Protein AF-A0A969RJR8-F1 (afdb_monomer_lite)

Radius of gyration: 22.44 Å; chains: 1; bounding box: 50×47×55 Å

Secondary structure (DSSP, 8-state):
---SSSTT--TTTT-------------TTHHHHHHHHHHHHHTT--GGGS-EEEEEE-SS-EEEEEEETTEE-GGG-EEEEPPHHHHHHHHHHHTT--GGGHHHHHHHHHH---EEEETTTTEEEE-HHHHHHHHHHHHHHHHHHHHHHH--

Structure (mmCIF, N/CA/C/O backbone):
data_AF-A0A969RJR8-F1
#
_entry.id   AF-A0A969RJR8-F1
#
loop_
_atom_site.group_PDB
_atom_site.id
_atom_site.type_symbol
_atom_site.label_atom_id
_atom_site.label_alt_id
_atom_site.label_comp_id
_atom_site.label_asym_id
_atom_site.label_entity_id
_atom_site.label_seq_id
_atom_site.pdbx_PDB_ins_code
_atom_site.Cartn_x
_atom_site.Cartn_y
_atom_site.Cartn_z
_atom_site.occupancy
_atom_site.B_iso_or_equiv
_atom_site.auth_seq_id
_atom_site.auth_comp_id
_atom_site.auth_asym_id
_atom_site.auth_atom_id
_atom_site.pdbx_PDB_model_num
ATOM 1 N N . MET A 1 1 ? 21.958 35.135 9.371 1.00 40.44 1 MET A N 1
ATOM 2 C CA . MET A 1 1 ? 21.054 34.752 10.476 1.00 40.44 1 MET A CA 1
ATOM 3 C C . MET A 1 1 ? 20.755 33.253 10.335 1.00 40.44 1 MET A C 1
ATOM 5 O O . MET A 1 1 ? 19.755 32.876 9.750 1.00 40.44 1 MET A O 1
ATOM 9 N N . LEU A 1 2 ? 21.711 32.410 10.744 1.00 39.41 2 LEU A N 1
ATOM 10 C CA . LEU A 1 2 ? 21.740 30.935 10.595 1.00 39.41 2 LEU A CA 1
ATOM 11 C C . LEU A 1 2 ? 22.259 30.283 11.902 1.00 39.41 2 LEU A C 1
ATOM 13 O O . LEU A 1 2 ? 22.892 29.237 11.885 1.00 39.41 2 LEU A O 1
ATOM 17 N N . GLY A 1 3 ? 22.069 30.962 13.038 1.00 43.59 3 GLY A N 1
ATOM 18 C CA . GLY A 1 3 ? 22.862 30.756 14.256 1.00 43.59 3 GLY A CA 1
ATOM 19 C C . GLY A 1 3 ? 22.128 30.160 15.454 1.00 43.59 3 GLY A C 1
ATOM 20 O O . GLY A 1 3 ? 22.623 30.315 16.554 1.00 43.59 3 GLY A O 1
ATOM 21 N N . THR A 1 4 ? 20.968 29.519 15.290 1.00 46.69 4 THR A N 1
ATOM 22 C CA . THR A 1 4 ? 20.162 29.050 16.442 1.00 46.69 4 THR A CA 1
ATOM 23 C C . THR A 1 4 ? 19.957 27.538 16.529 1.00 46.69 4 THR A C 1
ATOM 25 O O . THR A 1 4 ? 19.493 27.058 17.557 1.00 46.69 4 THR A O 1
ATOM 28 N N . ILE A 1 5 ? 20.337 26.752 15.513 1.00 47.59 5 ILE A N 1
ATOM 29 C CA . ILE A 1 5 ? 20.227 25.276 15.575 1.00 47.59 5 ILE A CA 1
ATOM 30 C C . ILE A 1 5 ? 21.498 24.639 16.173 1.00 47.59 5 ILE A C 1
ATOM 32 O O . ILE A 1 5 ? 21.437 23.564 16.763 1.00 47.59 5 ILE A O 1
ATOM 36 N N . THR A 1 6 ? 22.650 25.309 16.091 1.00 47.38 6 THR A N 1
ATOM 37 C CA . THR A 1 6 ? 23.939 24.786 16.581 1.00 47.38 6 THR A CA 1
ATOM 38 C C . THR A 1 6 ? 24.271 25.154 18.031 1.00 47.38 6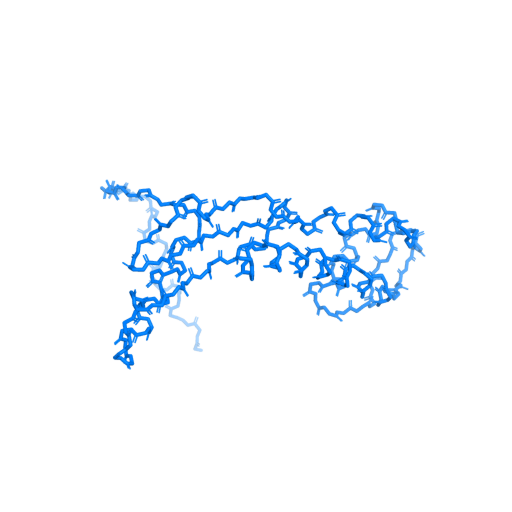 THR A C 1
ATOM 40 O O . THR A 1 6 ? 25.217 24.596 18.577 1.00 47.38 6 THR A O 1
ATOM 43 N N . GLU A 1 7 ? 23.513 26.045 18.679 1.00 48.34 7 GLU A N 1
ATOM 44 C CA . GLU A 1 7 ? 23.818 26.520 20.044 1.00 48.34 7 GLU A CA 1
ATOM 45 C C . GLU A 1 7 ? 23.399 25.555 21.164 1.00 48.34 7 GLU A C 1
ATOM 47 O O . GLU A 1 7 ? 23.904 25.668 22.276 1.00 48.34 7 GLU A O 1
ATOM 52 N N . GLN A 1 8 ? 22.535 24.567 20.899 1.00 49.44 8 GLN A N 1
ATOM 53 C CA . GLN A 1 8 ? 22.110 23.616 21.940 1.00 49.44 8 GLN A CA 1
ATOM 54 C C . GLN A 1 8 ? 22.917 22.312 21.987 1.00 49.44 8 GLN A C 1
ATOM 56 O O . GLN A 1 8 ? 22.721 21.522 22.907 1.00 49.44 8 GLN A O 1
ATOM 61 N N . GLY A 1 9 ? 23.850 22.092 21.051 1.00 54.22 9 GLY A N 1
ATOM 62 C CA . GLY A 1 9 ? 24.669 20.878 21.003 1.00 54.22 9 GLY A CA 1
ATOM 63 C C . GLY A 1 9 ? 23.855 19.571 20.942 1.00 54.22 9 GLY A C 1
ATOM 64 O O . GLY A 1 9 ? 22.630 19.535 21.030 1.00 54.22 9 GLY A O 1
ATOM 65 N N . PHE A 1 10 ? 24.536 18.437 20.788 1.00 56.78 10 PHE A N 1
ATOM 66 C CA . PHE A 1 10 ? 23.904 17.139 21.029 1.00 56.78 10 PHE A CA 1
ATOM 67 C C . PHE A 1 10 ? 23.870 16.900 22.547 1.00 56.78 10 PHE A C 1
ATOM 69 O O . PHE A 1 10 ? 24.834 16.384 23.112 1.00 56.78 10 PHE A O 1
ATOM 76 N N . VAL A 1 11 ? 22.762 17.263 23.203 1.00 62.81 11 VAL A N 1
ATOM 77 C CA . VAL A 1 11 ? 22.535 17.207 24.673 1.00 62.81 11 VAL A CA 1
ATOM 78 C C . VAL A 1 11 ? 22.707 15.795 25.279 1.00 62.81 11 VAL A C 1
ATOM 80 O O . VAL A 1 11 ? 22.745 15.606 26.494 1.00 62.81 11 VAL A O 1
ATOM 83 N N . PHE A 1 12 ? 22.852 14.771 24.440 1.00 68.44 12 PHE A N 1
ATOM 84 C CA . PHE A 1 12 ? 22.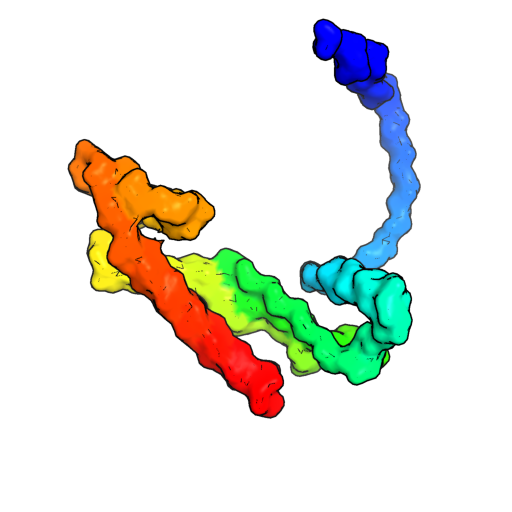889 13.366 24.842 1.00 68.44 12 PHE A CA 1
ATOM 85 C C . PHE A 1 12 ? 24.300 12.754 24.885 1.00 68.44 12 PHE A C 1
ATOM 87 O O . PHE A 1 12 ? 24.455 11.620 25.337 1.00 68.44 12 PHE A O 1
ATOM 94 N N . ARG A 1 13 ? 25.349 13.466 24.441 1.00 74.00 13 ARG A N 1
ATOM 95 C CA . ARG A 1 13 ? 26.722 12.929 24.460 1.00 74.00 13 ARG A CA 1
ATOM 96 C C . ARG A 1 13 ? 27.250 12.854 25.898 1.00 74.00 13 ARG A C 1
ATOM 98 O O . ARG A 1 13 ? 27.424 13.880 26.540 1.00 74.00 13 ARG A O 1
ATOM 105 N N . GLY A 1 14 ? 27.546 11.644 26.377 1.00 76.81 14 GLY A N 1
ATOM 106 C CA . GLY A 1 14 ? 28.114 11.413 27.715 1.00 76.81 14 GLY A CA 1
ATOM 107 C C . GLY A 1 14 ? 27.090 11.340 28.853 1.00 76.81 14 GLY A C 1
ATOM 108 O O . GLY A 1 14 ? 27.480 11.111 29.993 1.00 76.81 14 GLY A O 1
ATOM 109 N N . ASN A 1 15 ? 25.794 11.474 28.552 1.00 78.62 15 ASN A N 1
ATOM 110 C CA . ASN A 1 15 ? 24.722 11.378 29.538 1.00 78.62 15 ASN A CA 1
ATOM 111 C C . ASN A 1 15 ? 24.046 10.006 29.465 1.00 78.62 15 ASN A C 1
ATOM 113 O O . ASN A 1 15 ? 23.558 9.607 28.405 1.00 78.62 15 ASN A O 1
ATOM 117 N N . ALA A 1 16 ? 23.968 9.303 30.596 1.00 78.69 16 ALA A N 1
ATOM 118 C CA . ALA A 1 16 ? 23.185 8.079 30.695 1.00 78.69 16 ALA A CA 1
ATOM 119 C C . ALA A 1 16 ? 21.698 8.402 30.474 1.00 78.69 16 ALA A C 1
ATOM 121 O O . ALA A 1 16 ? 21.103 9.180 31.218 1.00 78.69 16 ALA A O 1
ATOM 122 N N . GLN A 1 17 ? 21.099 7.814 29.440 1.00 82.19 17 GLN A N 1
ATOM 123 C CA . GLN A 1 17 ? 19.660 7.900 29.210 1.00 82.19 17 GLN A CA 1
ATOM 124 C C . GLN A 1 17 ? 18.977 6.789 29.999 1.00 82.19 17 GLN A C 1
ATOM 126 O O . GLN A 1 17 ? 19.165 5.609 29.704 1.00 82.19 17 GLN A O 1
ATOM 131 N N . GLN A 1 18 ? 18.178 7.157 30.997 1.00 84.69 18 GLN A N 1
ATOM 132 C CA . GLN A 1 18 ? 17.310 6.216 31.690 1.00 84.69 18 GLN A CA 1
ATOM 133 C C . GLN A 1 18 ? 15.875 6.451 31.233 1.00 84.69 18 GLN A C 1
ATOM 135 O O . GLN A 1 18 ? 15.312 7.522 31.439 1.00 84.69 18 GLN A O 1
ATOM 140 N N . VAL A 1 19 ? 15.275 5.436 30.615 1.00 84.38 19 VAL A N 1
ATOM 141 C CA . VAL A 1 19 ? 13.884 5.491 30.166 1.00 84.38 19 VAL A CA 1
ATOM 142 C C . VAL A 1 19 ? 13.091 4.437 30.921 1.00 84.38 19 VAL A C 1
ATOM 144 O O . VAL A 1 19 ? 13.432 3.256 30.907 1.00 84.38 19 VAL A O 1
ATOM 147 N N . LYS A 1 20 ? 12.007 4.861 31.574 1.00 88.56 20 LYS A N 1
ATOM 148 C CA . LYS A 1 20 ? 11.008 3.954 32.137 1.00 88.56 20 LYS A CA 1
ATOM 149 C C . LYS A 1 20 ? 9.888 3.786 31.117 1.00 88.56 20 LYS A C 1
ATOM 151 O O . LYS A 1 20 ? 9.093 4.699 30.916 1.00 88.56 20 LYS A O 1
ATOM 156 N N . LEU A 1 21 ? 9.843 2.629 30.464 1.00 89.69 21 LEU A N 1
ATOM 157 C CA . LEU A 1 21 ? 8.822 2.320 29.465 1.00 89.69 21 LEU A CA 1
ATOM 158 C C . LEU A 1 21 ? 7.617 1.636 30.117 1.00 89.69 21 LEU A C 1
ATOM 160 O O . LEU A 1 21 ? 7.768 0.723 30.925 1.00 89.69 21 LEU A O 1
ATOM 164 N N . SER A 1 22 ? 6.421 2.063 29.721 1.00 91.69 22 SER A N 1
ATOM 165 C CA . SER A 1 22 ? 5.181 1.309 29.906 1.00 91.69 22 SER A CA 1
ATOM 166 C C . SER A 1 22 ? 4.666 0.939 28.521 1.00 91.69 22 SER A C 1
ATOM 168 O O . SER A 1 22 ? 4.576 1.805 27.650 1.00 91.69 22 SER A O 1
ATOM 170 N N . LEU A 1 23 ? 4.394 -0.346 28.296 1.00 90.31 23 LEU A N 1
ATOM 171 C CA . LEU A 1 23 ? 4.087 -0.876 26.970 1.00 90.31 23 LEU A CA 1
ATOM 172 C C . LEU A 1 23 ? 2.617 -1.270 26.865 1.00 90.31 23 LEU A C 1
ATOM 174 O O . LEU A 1 23 ? 2.053 -1.895 27.762 1.00 90.31 23 LEU A O 1
ATOM 178 N N . LYS A 1 24 ? 2.020 -0.946 25.720 1.00 89.56 24 LYS A N 1
ATOM 179 C CA . LYS A 1 24 ? 0.725 -1.468 25.294 1.00 89.56 24 LYS A CA 1
ATOM 180 C C . LYS A 1 24 ? 0.831 -1.889 23.836 1.00 89.56 24 LYS A C 1
ATOM 182 O O . LYS A 1 24 ? 1.360 -1.142 23.017 1.00 89.56 24 LYS A O 1
ATOM 187 N N . PHE A 1 25 ? 0.330 -3.079 23.533 1.00 89.69 25 PHE A N 1
ATOM 188 C CA . PHE A 1 25 ? 0.413 -3.668 22.204 1.00 89.69 25 PHE A CA 1
ATOM 189 C C . PHE A 1 25 ? -0.912 -3.512 21.471 1.00 89.69 25 PHE A C 1
ATOM 191 O O . PHE A 1 25 ? -1.984 -3.706 22.044 1.00 89.69 25 PHE A O 1
ATOM 198 N N . PHE A 1 26 ? -0.817 -3.163 20.196 1.00 91.25 26 PHE A N 1
ATOM 199 C CA . PHE A 1 26 ? -1.941 -3.027 19.285 1.00 91.25 26 PHE A CA 1
ATOM 200 C C . PHE A 1 26 ? -1.529 -3.575 17.919 1.00 91.25 26 PHE A C 1
ATOM 202 O O . PHE A 1 26 ? -0.335 -3.553 17.608 1.00 91.25 26 PHE A O 1
ATOM 209 N N . PRO A 1 27 ? -2.481 -4.042 17.095 1.00 91.50 27 PRO A N 1
ATOM 210 C CA . PRO A 1 27 ? -2.170 -4.378 15.715 1.00 91.50 27 PRO A CA 1
ATOM 211 C C . PRO A 1 27 ? -1.676 -3.139 14.957 1.00 91.50 27 PRO A C 1
ATOM 213 O O . PRO A 1 27 ? -2.031 -1.999 15.281 1.00 91.50 27 PRO A O 1
ATOM 216 N N . GLU A 1 28 ? -0.859 -3.373 13.932 1.00 91.06 28 GLU A N 1
ATOM 217 C CA . GLU A 1 28 ? -0.424 -2.330 13.004 1.00 91.06 28 GLU A CA 1
ATOM 218 C C . GLU A 1 28 ? -1.641 -1.574 12.443 1.00 91.06 28 GLU A C 1
ATOM 220 O O . GLU A 1 28 ? -2.703 -2.151 12.238 1.00 91.06 28 GLU A O 1
ATOM 225 N N . GLY A 1 29 ? -1.529 -0.255 12.279 1.00 91.38 29 GLY A N 1
ATOM 226 C CA . GLY A 1 29 ? -2.636 0.585 11.807 1.00 91.38 29 GLY A CA 1
ATOM 227 C C . GLY A 1 29 ? -3.683 0.967 12.857 1.00 91.38 29 GLY A C 1
ATOM 228 O O . GLY A 1 29 ? -4.450 1.897 12.614 1.00 91.38 29 GLY A O 1
ATOM 229 N N . PHE A 1 30 ? -3.693 0.376 14.060 1.00 94.75 30 PHE A N 1
ATOM 230 C CA . PHE A 1 30 ? -4.631 0.774 15.128 1.00 94.75 30 PHE A CA 1
ATOM 231 C C . PHE A 1 30 ? -4.508 2.265 15.496 1.00 94.75 30 PHE A C 1
ATOM 233 O O . PHE A 1 30 ? -5.497 2.938 15.787 1.00 94.75 30 PHE A O 1
ATOM 240 N N . GLY A 1 31 ? -3.292 2.817 15.430 1.00 94.25 31 GLY A N 1
ATOM 241 C CA . GLY A 1 31 ? -3.050 4.247 15.636 1.00 94.25 31 GLY A CA 1
ATOM 242 C C . GLY A 1 31 ? -3.804 5.146 14.646 1.00 94.25 31 GLY A C 1
ATOM 243 O O . GLY A 1 31 ? -4.217 6.241 15.022 1.00 94.25 31 GLY A O 1
ATOM 244 N N . LEU A 1 32 ? -4.060 4.677 13.418 1.00 95.25 32 LEU A N 1
ATOM 245 C CA . LEU A 1 32 ? -4.840 5.415 12.417 1.00 95.25 32 LEU A CA 1
ATOM 246 C C . LEU A 1 32 ? -6.300 5.558 12.855 1.00 95.25 32 LEU A C 1
ATOM 248 O O . LEU A 1 32 ? -6.866 6.646 12.752 1.00 95.25 32 LEU A O 1
ATOM 252 N N . TYR A 1 33 ? -6.879 4.498 13.426 1.00 95.94 33 TYR A N 1
ATOM 253 C CA . TYR A 1 33 ? -8.214 4.550 14.019 1.00 95.94 33 TYR A CA 1
ATOM 254 C C . TYR A 1 33 ? -8.275 5.546 15.186 1.00 95.94 33 TYR A C 1
ATOM 256 O O . TYR A 1 33 ? -9.167 6.391 15.227 1.00 95.94 33 TYR A O 1
ATOM 264 N N . LEU A 1 34 ? -7.295 5.517 16.098 1.00 94.69 34 LEU A N 1
ATOM 265 C CA . LEU A 1 34 ? -7.236 6.462 17.223 1.00 94.69 34 LEU A CA 1
ATOM 266 C C . LEU A 1 34 ? -7.096 7.919 16.763 1.00 94.69 34 LEU A C 1
ATOM 268 O O . LEU A 1 34 ? -7.737 8.808 17.323 1.00 94.69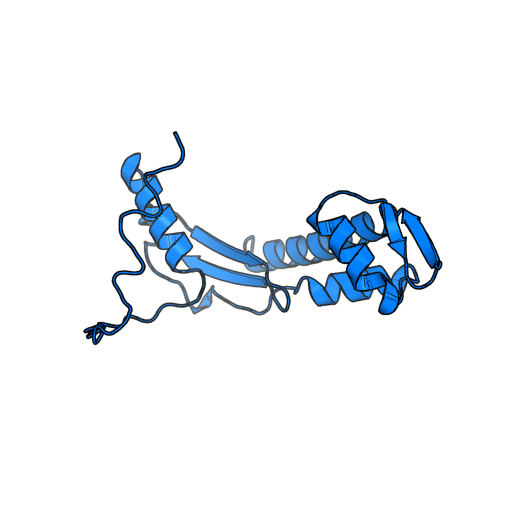 34 LEU A O 1
ATOM 272 N N . ASN A 1 35 ? -6.283 8.169 15.738 1.00 95.12 35 ASN A N 1
ATOM 273 C CA . ASN A 1 35 ? -6.141 9.500 15.154 1.00 95.12 35 ASN A CA 1
ATOM 274 C C . ASN A 1 35 ? -7.448 9.958 14.501 1.00 95.12 35 ASN A C 1
ATOM 276 O O . ASN A 1 35 ? -7.866 11.097 14.711 1.00 95.12 35 ASN A O 1
ATOM 280 N N . ARG A 1 36 ? -8.134 9.069 13.771 1.00 94.94 36 ARG A N 1
ATOM 281 C CA . ARG A 1 36 ? -9.430 9.378 13.161 1.00 94.94 36 ARG A CA 1
ATOM 282 C C . ARG A 1 36 ? -10.506 9.654 14.207 1.00 94.94 36 ARG A C 1
ATOM 284 O O . ARG A 1 36 ? -11.269 10.600 14.035 1.00 94.94 36 ARG A O 1
ATOM 291 N N . LYS A 1 37 ? -10.534 8.881 15.295 1.00 95.31 37 LYS A N 1
ATOM 292 C CA . LYS A 1 37 ? -11.413 9.121 16.443 1.00 95.31 37 LYS A CA 1
ATOM 293 C C . LYS A 1 37 ? -11.223 10.536 16.984 1.00 95.31 37 LYS A C 1
ATOM 295 O O . LYS A 1 37 ? -12.171 11.307 16.981 1.00 95.31 37 LYS A O 1
ATOM 300 N N . LYS A 1 38 ? -9.981 10.911 17.315 1.00 95.62 38 LYS A N 1
ATOM 301 C CA . LYS A 1 38 ? -9.658 12.262 17.804 1.00 95.62 38 LYS A CA 1
ATOM 302 C C . LYS A 1 38 ? -10.127 13.358 16.845 1.00 95.62 38 LYS A C 1
ATOM 304 O O . LYS A 1 38 ? -10.668 14.358 17.292 1.00 95.62 38 LYS A O 1
ATOM 309 N N . GLN A 1 39 ? -9.942 13.179 15.535 1.00 95.25 39 GLN A N 1
ATOM 310 C CA . GLN A 1 39 ? -10.423 14.146 14.541 1.00 95.25 39 GLN A CA 1
ATOM 311 C C . GLN A 1 39 ? -11.951 14.278 14.549 1.00 95.25 39 GLN A C 1
ATOM 313 O O . GLN A 1 39 ? -12.464 15.390 14.490 1.00 95.25 39 GLN A O 1
ATOM 318 N N . LEU A 1 40 ? -12.684 13.167 14.618 1.00 94.56 40 LEU A N 1
ATOM 319 C CA . LEU A 1 40 ? -14.147 13.193 14.663 1.00 94.56 40 LEU A CA 1
ATOM 320 C C . LEU A 1 40 ? -14.668 13.813 15.968 1.00 94.56 40 LEU A C 1
ATOM 322 O O . LEU A 1 40 ? -15.587 14.632 15.919 1.00 94.56 40 LEU A O 1
ATOM 326 N N . ASP A 1 41 ? -14.015 13.524 17.095 1.00 94.69 41 ASP A N 1
ATOM 327 C CA . ASP A 1 41 ? -14.343 14.111 18.396 1.00 94.69 41 ASP A CA 1
ATOM 328 C C . ASP A 1 41 ? -14.243 15.651 18.353 1.00 94.69 41 ASP A C 1
ATOM 330 O O . ASP A 1 41 ? -15.112 16.337 18.889 1.00 94.69 41 ASP A O 1
ATOM 334 N N . THR A 1 42 ? -13.250 16.218 17.644 1.00 96.12 42 THR A N 1
ATOM 335 C CA . THR A 1 42 ? -13.106 17.689 17.507 1.00 96.12 42 THR A CA 1
ATOM 336 C C . THR A 1 42 ? -14.254 18.373 16.765 1.00 96.12 42 THR A C 1
ATOM 338 O O . THR A 1 42 ? -14.441 19.577 16.923 1.00 96.12 42 THR A O 1
ATOM 341 N N . ILE A 1 43 ? -15.036 17.624 15.984 1.00 96.25 43 ILE A N 1
ATOM 342 C CA . ILE A 1 43 ? -16.212 18.125 15.258 1.00 96.25 43 ILE A CA 1
ATOM 343 C C . ILE A 1 43 ? -17.527 17.562 15.818 1.00 96.25 43 ILE A C 1
ATOM 345 O O . ILE A 1 43 ? -18.557 17.622 15.151 1.00 96.25 43 ILE A O 1
ATOM 349 N N . GLY A 1 44 ? -17.501 17.006 17.036 1.00 94.50 44 GLY A N 1
ATOM 350 C CA . GLY A 1 44 ? -18.689 16.506 17.734 1.00 94.50 44 GLY A CA 1
ATOM 351 C C . GLY A 1 44 ? -19.293 15.232 17.137 1.00 94.50 44 GLY A C 1
ATOM 352 O O . GLY A 1 44 ? -20.470 14.955 17.361 1.00 94.50 44 GLY A O 1
ATOM 353 N N . LEU A 1 45 ? -18.524 14.458 16.365 1.00 94.19 45 LEU A N 1
ATOM 354 C CA . LEU A 1 45 ? -18.984 13.206 15.764 1.00 94.19 45 LEU A CA 1
ATOM 355 C C . LEU A 1 45 ? -18.401 11.998 16.502 1.00 94.19 45 LEU A C 1
ATOM 357 O O . LEU A 1 45 ? -17.189 11.844 16.588 1.00 94.19 45 LEU A O 1
ATOM 361 N N . ALA A 1 46 ? -19.265 11.087 16.950 1.00 92.81 46 ALA A N 1
ATOM 362 C CA . ALA A 1 46 ? -18.843 9.833 17.569 1.00 92.81 46 ALA A CA 1
ATOM 363 C C . ALA A 1 46 ? -18.421 8.806 16.503 1.00 92.81 46 ALA A C 1
ATOM 365 O O . ALA A 1 46 ? -19.205 8.452 15.614 1.00 92.81 46 ALA A O 1
ATOM 366 N N . ILE A 1 47 ? -17.189 8.295 16.592 1.00 93.44 47 ILE A N 1
ATOM 367 C CA . ILE A 1 47 ? -16.707 7.227 15.700 1.00 93.44 47 ILE A CA 1
ATOM 368 C C . ILE A 1 47 ? -17.394 5.888 15.999 1.00 93.44 47 ILE A C 1
ATOM 370 O O . ILE A 1 47 ? -17.527 5.049 15.115 1.00 93.44 47 ILE A O 1
ATOM 374 N N . GLU A 1 48 ? -17.871 5.698 17.229 1.00 93.31 48 GLU A N 1
ATOM 375 C CA . GLU A 1 48 ? -18.521 4.481 17.712 1.00 93.31 48 GLU A CA 1
ATOM 376 C C . GLU A 1 48 ? -19.831 4.181 16.977 1.00 93.31 48 GLU A C 1
ATOM 378 O O . GLU A 1 48 ? -20.218 3.022 16.857 1.00 93.31 48 GLU A O 1
ATOM 383 N N . GLN A 1 49 ? -20.487 5.214 16.442 1.00 90.94 49 GLN A N 1
ATOM 384 C CA . GLN A 1 49 ? -21.716 5.102 15.650 1.00 90.94 49 GLN A CA 1
ATOM 385 C C . GLN A 1 49 ? -21.448 4.710 14.188 1.00 90.94 49 GLN A C 1
ATOM 387 O O . GLN A 1 49 ? -22.366 4.688 13.370 1.00 90.94 49 GLN A O 1
ATOM 392 N N . ARG A 1 50 ? -20.187 4.447 13.825 1.00 89.31 50 ARG A N 1
ATOM 393 C CA . ARG A 1 50 ? -19.752 4.185 12.453 1.00 89.31 50 ARG A CA 1
ATOM 394 C C . ARG A 1 50 ? -18.964 2.884 12.391 1.00 89.31 50 ARG A C 1
ATOM 396 O O . ARG A 1 50 ? -18.144 2.595 13.262 1.00 89.31 50 ARG A O 1
ATOM 403 N N . ARG A 1 51 ? -19.141 2.143 11.299 1.00 92.31 51 ARG A N 1
ATOM 404 C CA . ARG A 1 51 ? -18.163 1.137 10.880 1.00 92.31 51 ARG A CA 1
ATOM 405 C C . ARG A 1 51 ? -16.957 1.868 10.293 1.00 92.31 51 ARG A C 1
ATOM 407 O O . ARG A 1 51 ? -17.111 2.674 9.377 1.00 92.31 51 ARG A O 1
ATOM 414 N N . THR A 1 52 ? -15.772 1.623 10.841 1.00 93.75 52 THR A N 1
ATOM 415 C CA . THR A 1 52 ? -14.511 2.196 10.355 1.00 93.75 52 THR A CA 1
ATOM 416 C C . THR A 1 52 ? -13.594 1.079 9.901 1.00 93.75 52 THR A C 1
ATOM 418 O O . THR A 1 52 ? -13.341 0.133 10.641 1.00 93.75 52 THR A O 1
ATOM 421 N N . LEU A 1 53 ? -13.068 1.216 8.691 1.00 93.38 53 LEU A N 1
ATOM 422 C CA . LEU A 1 53 ? -12.145 0.264 8.098 1.00 93.38 53 LEU A CA 1
ATOM 423 C C . LEU A 1 53 ? -10.800 0.950 7.909 1.00 93.38 53 LEU A C 1
ATOM 425 O O . LEU A 1 53 ? -10.729 2.045 7.351 1.00 93.38 53 LEU A O 1
ATOM 429 N N . ILE A 1 54 ? -9.739 0.309 8.380 1.00 94.81 54 ILE A N 1
ATOM 430 C CA . ILE A 1 54 ? -8.367 0.736 8.124 1.00 94.81 54 ILE A CA 1
ATOM 431 C C . ILE A 1 54 ? -7.768 -0.246 7.127 1.00 94.81 54 ILE A C 1
ATOM 433 O O . ILE A 1 54 ? -7.472 -1.380 7.493 1.00 94.81 54 ILE A O 1
ATOM 437 N N . ALA A 1 55 ? -7.615 0.192 5.878 1.00 94.25 55 ALA A N 1
ATOM 438 C CA . ALA A 1 55 ? -6.937 -0.568 4.836 1.00 94.25 55 ALA A CA 1
ATOM 439 C C . ALA A 1 55 ? -5.457 -0.170 4.785 1.00 94.25 55 ALA A C 1
ATOM 441 O O . ALA A 1 55 ? -5.119 0.994 4.567 1.00 94.25 55 ALA A O 1
ATOM 442 N N . MET A 1 56 ? -4.574 -1.140 4.991 1.00 95.00 56 MET A N 1
ATOM 443 C CA . MET A 1 56 ? -3.124 -0.975 4.942 1.00 95.00 56 MET A CA 1
ATOM 444 C C . MET A 1 56 ? -2.609 -1.672 3.694 1.00 95.00 56 MET A C 1
ATOM 446 O O . MET A 1 56 ? -2.565 -2.896 3.627 1.00 95.00 56 MET A O 1
ATOM 450 N N . MET A 1 57 ? -2.267 -0.877 2.686 1.00 94.50 57 MET A N 1
ATOM 451 C CA . MET A 1 57 ? -1.839 -1.353 1.374 1.00 94.50 57 MET A CA 1
ATOM 452 C C . MET A 1 57 ? -0.326 -1.585 1.379 1.00 94.50 57 MET A C 1
ATOM 454 O O . MET A 1 57 ? 0.451 -0.659 1.148 1.00 94.50 57 MET A O 1
ATOM 458 N N . GLY A 1 58 ? 0.092 -2.805 1.703 1.00 93.75 58 GLY A N 1
ATOM 459 C CA . GLY A 1 58 ? 1.495 -3.159 1.880 1.00 93.75 58 GLY A CA 1
ATOM 460 C C . GLY A 1 58 ? 2.171 -3.731 0.633 1.00 93.75 58 GLY A C 1
ATOM 461 O O . GLY A 1 58 ? 1.555 -4.080 -0.374 1.00 93.75 58 GLY A O 1
ATOM 462 N N . HIS A 1 59 ? 3.492 -3.888 0.741 1.00 94.75 59 HIS A N 1
ATOM 463 C CA . HIS A 1 59 ? 4.313 -4.537 -0.282 1.00 94.75 59 HIS A CA 1
ATOM 464 C C . HIS A 1 59 ? 3.901 -6.001 -0.511 1.00 94.75 59 HIS A C 1
ATOM 466 O O . HIS A 1 59 ? 3.734 -6.423 -1.654 1.00 94.75 59 HIS A O 1
ATOM 472 N N . ARG A 1 60 ? 3.719 -6.760 0.580 1.00 94.56 60 ARG A N 1
ATOM 473 C CA . ARG A 1 60 ? 3.403 -8.198 0.538 1.00 94.56 60 ARG A CA 1
ATOM 474 C C . ARG A 1 60 ? 1.911 -8.488 0.483 1.00 94.56 60 ARG A C 1
ATOM 476 O O . ARG A 1 60 ? 1.517 -9.463 -0.143 1.00 94.56 60 ARG A O 1
ATOM 483 N N . ASN A 1 61 ? 1.109 -7.665 1.140 1.00 95.12 61 ASN A N 1
ATOM 484 C CA . ASN A 1 61 ? -0.303 -7.928 1.350 1.00 95.12 61 ASN A CA 1
ATOM 485 C C . ASN A 1 61 ? -1.051 -6.634 1.687 1.00 95.12 61 ASN A C 1
ATOM 487 O O . ASN A 1 61 ? -0.455 -5.668 2.174 1.00 95.12 61 ASN A O 1
ATOM 491 N N . LEU A 1 62 ? -2.359 -6.653 1.459 1.00 95.56 62 LEU A N 1
ATOM 492 C CA . LEU A 1 62 ? -3.289 -5.654 1.962 1.00 95.56 62 LEU A CA 1
ATOM 493 C C . LEU A 1 62 ? -3.942 -6.207 3.230 1.00 95.56 62 LEU A C 1
ATOM 495 O O . LEU A 1 62 ? -4.484 -7.311 3.221 1.00 95.56 62 LEU A O 1
ATOM 499 N N . SER A 1 63 ? -3.910 -5.432 4.308 1.00 94.81 63 SER A N 1
ATOM 500 C CA . SER A 1 63 ? -4.551 -5.790 5.576 1.00 94.81 63 SER A CA 1
ATOM 501 C C . SER A 1 63 ? -5.721 -4.864 5.869 1.00 94.81 63 SER A C 1
ATOM 503 O O . SER A 1 63 ? -5.644 -3.661 5.614 1.00 94.81 63 SER A O 1
ATOM 505 N N . ILE A 1 64 ? -6.789 -5.406 6.445 1.00 94.81 64 ILE A N 1
ATOM 506 C CA . ILE A 1 64 ? -7.956 -4.644 6.888 1.00 94.81 64 ILE A CA 1
ATOM 507 C C . ILE A 1 64 ? -8.124 -4.833 8.388 1.00 94.81 64 ILE A C 1
ATOM 509 O O . ILE A 1 64 ? -8.218 -5.959 8.872 1.00 94.81 64 ILE A O 1
ATOM 513 N N . LEU A 1 65 ? -8.225 -3.722 9.117 1.00 95.31 65 LEU A N 1
ATOM 514 C CA . LEU A 1 65 ? -8.804 -3.715 10.457 1.00 95.31 65 LEU A CA 1
ATOM 515 C C . LEU A 1 65 ? -10.221 -3.155 10.400 1.00 95.31 65 LEU A C 1
ATOM 517 O O . LEU A 1 65 ? -10.425 -2.042 9.910 1.00 95.31 65 LEU A O 1
ATOM 521 N N . CYS A 1 66 ? -11.178 -3.898 10.946 1.00 95.06 66 CYS A N 1
ATOM 522 C CA . CYS A 1 66 ? -12.561 -3.459 11.07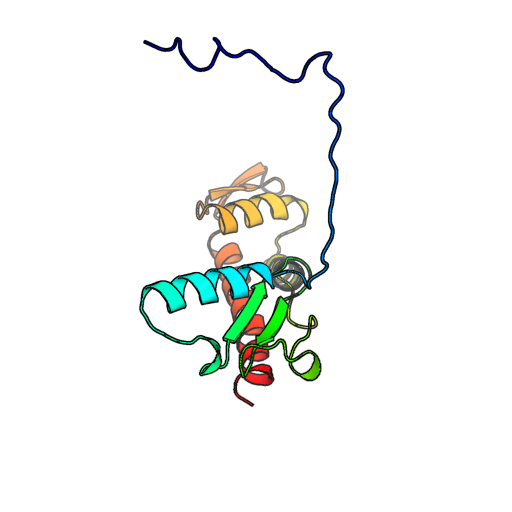5 1.00 95.06 66 CYS A CA 1
ATOM 523 C C . CYS A 1 66 ? -12.862 -3.011 12.504 1.00 95.06 66 CYS A C 1
ATOM 525 O O . CYS A 1 66 ? -12.596 -3.735 13.462 1.00 95.06 66 CYS A O 1
ATOM 527 N N . PHE A 1 67 ? -13.447 -1.828 12.647 1.00 95.50 67 PHE A N 1
ATOM 528 C CA . PHE A 1 67 ? -13.910 -1.280 13.912 1.00 95.50 67 PHE A CA 1
ATOM 529 C C . PHE A 1 67 ? -15.404 -0.994 13.835 1.00 95.50 67 PHE A C 1
ATOM 531 O O . PHE A 1 67 ? -15.861 -0.286 12.939 1.00 95.50 67 PHE A O 1
ATOM 538 N N . GLU A 1 68 ? -16.154 -1.492 14.812 1.00 93.94 68 GLU A N 1
ATOM 539 C CA . GLU A 1 68 ? -17.597 -1.273 14.933 1.00 93.94 68 GLU A CA 1
ATOM 540 C C . GLU A 1 68 ? -17.959 -1.085 16.404 1.00 93.94 68 GLU A C 1
ATOM 542 O O . GLU A 1 68 ? -17.430 -1.785 17.277 1.00 93.94 68 GLU A O 1
ATOM 547 N N . GLY A 1 69 ? -18.846 -0.132 16.704 1.00 91.69 69 GLY A N 1
ATOM 548 C CA . GLY A 1 69 ? -19.218 0.165 18.091 1.00 91.69 69 GLY A CA 1
ATOM 549 C C . GLY A 1 69 ? -18.028 0.628 18.936 1.00 91.69 69 GLY A C 1
ATOM 550 O O . GLY A 1 69 ? -17.964 0.346 20.129 1.00 91.69 69 GLY A O 1
ATOM 551 N N . GLY A 1 70 ? -17.023 1.247 18.313 1.00 90.94 70 GLY A N 1
ATOM 552 C CA . GLY A 1 70 ? -15.829 1.724 19.009 1.00 90.94 70 GLY A CA 1
ATOM 553 C C . GLY A 1 70 ? -14.713 0.698 19.207 1.00 90.94 70 GLY A C 1
ATOM 554 O O . GLY A 1 70 ? -13.652 1.061 19.717 1.00 90.94 70 GLY A O 1
ATOM 555 N N . SER A 1 71 ? -14.934 -0.561 18.824 1.00 92.75 71 SER A N 1
ATOM 556 C CA . SER A 1 71 ? -14.054 -1.686 19.154 1.00 92.75 71 SER A CA 1
ATOM 557 C C . SER A 1 71 ? -13.576 -2.427 17.910 1.00 92.75 71 SER A C 1
ATOM 559 O O . SER A 1 71 ? -14.312 -2.551 16.934 1.00 92.75 71 SER A O 1
ATOM 561 N N . LEU A 1 72 ? -12.356 -2.965 17.972 1.00 95.12 72 LEU A N 1
ATOM 562 C CA . LEU A 1 72 ? -11.797 -3.814 16.920 1.00 95.12 72 LEU A CA 1
ATOM 563 C C . LEU A 1 72 ? -12.599 -5.120 16.802 1.00 95.12 72 LEU A C 1
ATOM 565 O O . LEU A 1 72 ? -12.797 -5.830 17.789 1.00 95.12 72 LEU A O 1
ATOM 569 N N . LYS A 1 73 ? -13.018 -5.455 15.584 1.00 94.56 73 LYS A N 1
ATOM 570 C CA . LYS A 1 73 ? -13.678 -6.709 15.215 1.00 94.56 73 LYS A CA 1
ATOM 571 C C . LYS A 1 73 ? -12.658 -7.620 14.549 1.00 94.56 73 LYS A C 1
ATOM 573 O O . LYS A 1 73 ? -12.484 -7.599 13.333 1.00 94.56 73 LYS A O 1
ATOM 578 N N . THR A 1 74 ? -11.966 -8.418 15.357 1.00 91.31 74 THR A N 1
ATOM 579 C CA . THR A 1 74 ? -10.896 -9.314 14.887 1.00 91.31 74 THR A CA 1
ATOM 580 C C . THR A 1 74 ? -11.384 -10.313 13.842 1.00 91.31 74 THR A C 1
ATOM 582 O O . THR A 1 74 ? -10.700 -10.503 12.852 1.00 91.31 74 THR A O 1
ATOM 585 N N . ALA A 1 75 ? -12.586 -10.876 14.000 1.00 90.50 75 ALA A N 1
ATOM 586 C CA . ALA A 1 75 ? -13.170 -11.815 13.034 1.00 90.50 75 ALA A CA 1
ATOM 587 C C . ALA A 1 75 ? -13.473 -11.196 11.654 1.00 90.50 75 ALA A C 1
ATOM 589 O O . ALA A 1 75 ? -13.600 -11.916 10.675 1.00 90.50 75 ALA A O 1
ATOM 590 N N . GLN A 1 76 ? -13.591 -9.868 11.581 1.00 90.38 76 GLN A N 1
ATOM 591 C CA . GLN A 1 76 ? -13.801 -9.114 10.338 1.00 90.38 76 GLN A CA 1
ATOM 592 C C . GLN A 1 76 ? -12.525 -8.380 9.892 1.00 90.38 76 GLN A C 1
ATOM 594 O O . GLN A 1 76 ? -12.556 -7.555 8.982 1.00 90.38 76 GLN A O 1
ATOM 599 N N . SER A 1 77 ? -11.414 -8.617 10.588 1.00 92.62 77 SER A N 1
ATOM 600 C CA . SER A 1 77 ? -10.103 -8.066 10.272 1.00 92.62 77 SER A CA 1
ATOM 601 C C . SER A 1 77 ? -9.243 -9.194 9.728 1.00 92.62 77 SER A C 1
ATOM 603 O O . SER A 1 77 ? -9.243 -10.291 10.280 1.00 92.62 77 SER A O 1
ATOM 605 N N . ASN A 1 78 ? -8.498 -8.943 8.664 1.00 92.62 78 ASN A N 1
ATOM 606 C CA . ASN A 1 78 ? -7.638 -9.960 8.076 1.00 92.62 78 ASN A CA 1
ATOM 607 C C . ASN A 1 78 ? -6.431 -9.309 7.386 1.00 92.62 78 ASN A C 1
ATOM 609 O O . ASN A 1 78 ? -6.317 -8.081 7.310 1.00 92.62 78 ASN A O 1
ATOM 613 N N . SER A 1 79 ? -5.512 -10.145 6.914 1.00 93.44 79 SER A N 1
ATOM 614 C CA . SER A 1 79 ? -4.252 -9.712 6.317 1.00 93.44 79 SER A CA 1
ATOM 615 C C . SER A 1 79 ? -3.981 -10.362 4.960 1.00 93.44 79 SER A C 1
ATOM 617 O O . SER A 1 79 ? -2.838 -10.341 4.504 1.00 93.44 79 SER A O 1
ATOM 619 N N . ASP A 1 80 ? -5.016 -10.914 4.327 1.00 92.62 80 ASP A N 1
ATOM 620 C CA . ASP A 1 80 ? -4.889 -11.849 3.200 1.00 92.62 80 ASP A CA 1
ATOM 621 C C . ASP A 1 80 ? -5.167 -11.181 1.844 1.00 92.62 80 ASP A C 1
ATOM 623 O O . ASP A 1 80 ? -5.260 -11.841 0.810 1.00 92.62 80 ASP A O 1
ATOM 627 N N . GLY A 1 81 ? -5.297 -9.852 1.837 1.00 94.88 81 GLY A N 1
ATOM 628 C CA . GLY A 1 81 ? -5.496 -9.075 0.625 1.00 94.88 81 GLY A CA 1
ATOM 629 C C . GLY A 1 81 ? -4.242 -8.984 -0.253 1.00 94.88 81 GLY A C 1
ATOM 630 O O . GLY A 1 81 ? -3.130 -9.330 0.163 1.00 94.88 81 GLY A O 1
ATOM 631 N N . PRO A 1 82 ? -4.387 -8.464 -1.482 1.00 96.69 82 PRO A N 1
ATOM 632 C CA . PRO A 1 82 ? -3.319 -8.454 -2.476 1.00 96.69 82 PRO A CA 1
ATOM 633 C C . PRO A 1 82 ? -2.132 -7.579 -2.059 1.00 96.69 82 PRO A C 1
ATOM 635 O O . PRO A 1 82 ? -2.301 -6.464 -1.574 1.00 96.69 82 PRO A O 1
ATOM 638 N N . GLY A 1 83 ? -0.915 -8.063 -2.306 1.00 97.00 83 GLY A N 1
ATOM 639 C CA . GLY A 1 83 ? 0.306 -7.269 -2.183 1.00 97.00 83 GLY A CA 1
ATOM 640 C C . GLY A 1 83 ? 0.612 -6.461 -3.436 1.00 97.00 83 GLY A C 1
ATOM 641 O O . GLY A 1 83 ? 0.391 -6.925 -4.555 1.00 97.00 83 GLY A O 1
ATOM 642 N N . PHE A 1 84 ? 1.195 -5.276 -3.261 1.00 97.50 84 PHE A N 1
ATOM 643 C CA . PHE A 1 84 ? 1.666 -4.472 -4.390 1.00 97.50 84 PHE A CA 1
ATOM 644 C C . PHE A 1 84 ? 2.710 -5.212 -5.239 1.00 97.50 84 PHE A C 1
ATOM 646 O O . PHE A 1 84 ? 2.659 -5.156 -6.467 1.00 97.50 84 PHE A O 1
ATOM 653 N N . TRP A 1 85 ? 3.652 -5.921 -4.610 1.00 97.50 85 TRP A N 1
ATOM 654 C CA . TRP A 1 85 ? 4.791 -6.500 -5.327 1.00 97.50 85 TRP A CA 1
ATOM 655 C C . TRP A 1 85 ? 4.401 -7.616 -6.290 1.00 97.50 85 TRP A C 1
ATOM 657 O O . TRP A 1 85 ? 4.911 -7.674 -7.404 1.00 97.50 85 TRP A O 1
ATOM 667 N N . SER A 1 86 ? 3.462 -8.477 -5.898 1.00 95.06 86 SER A N 1
ATOM 668 C CA . SER A 1 86 ? 2.996 -9.554 -6.772 1.00 95.06 86 SER A CA 1
ATOM 669 C C . SER A 1 86 ? 2.297 -9.000 -8.017 1.00 95.06 86 SER A C 1
ATOM 671 O O . SER A 1 86 ? 2.527 -9.496 -9.122 1.00 95.06 86 SER A O 1
ATOM 673 N N . ALA A 1 87 ? 1.503 -7.935 -7.866 1.00 95.62 87 ALA A N 1
ATOM 674 C CA . ALA A 1 87 ? 0.896 -7.222 -8.987 1.00 95.62 87 ALA A CA 1
ATOM 675 C C . ALA A 1 87 ? 1.949 -6.520 -9.860 1.00 95.62 87 ALA A C 1
ATOM 677 O O . ALA A 1 87 ? 1.890 -6.625 -11.087 1.00 95.62 87 ALA A O 1
ATOM 678 N N . PHE A 1 88 ? 2.931 -5.865 -9.233 1.00 98.19 88 PHE A N 1
ATOM 679 C CA . PHE A 1 88 ? 4.060 -5.226 -9.907 1.00 98.19 88 PHE A CA 1
ATOM 680 C C . PHE A 1 88 ? 4.820 -6.223 -10.784 1.00 98.19 88 PHE A C 1
ATOM 682 O O . PHE A 1 88 ? 4.941 -6.006 -11.987 1.00 98.19 88 PHE A O 1
ATOM 689 N N . GLU A 1 89 ? 5.284 -7.340 -10.216 1.00 97.12 89 GLU A N 1
ATOM 690 C CA . GLU A 1 89 ? 6.069 -8.328 -10.956 1.00 97.12 89 GLU A CA 1
ATOM 691 C C . GLU A 1 89 ? 5.265 -8.968 -12.082 1.00 97.12 89 GLU A C 1
ATOM 693 O O . GLU A 1 89 ? 5.785 -9.149 -13.183 1.00 97.12 89 GLU A O 1
ATOM 698 N N . LYS A 1 90 ? 3.992 -9.296 -11.829 1.00 95.38 90 LYS A N 1
ATOM 699 C CA . LYS A 1 90 ? 3.112 -9.890 -12.839 1.00 95.38 90 LYS A CA 1
ATOM 700 C C . LYS A 1 90 ? 2.958 -8.966 -14.048 1.00 95.38 90 LYS A C 1
ATOM 702 O O . LYS A 1 90 ? 3.174 -9.409 -15.176 1.00 95.38 90 LYS A O 1
ATOM 707 N N . ALA A 1 91 ? 2.616 -7.699 -13.818 1.00 97.38 91 ALA A N 1
ATOM 708 C CA . ALA A 1 91 ? 2.420 -6.724 -14.887 1.00 97.38 91 ALA A CA 1
ATOM 709 C C . ALA A 1 91 ? 3.740 -6.402 -15.607 1.00 97.38 91 ALA A C 1
ATOM 711 O O . ALA A 1 91 ? 3.803 -6.470 -16.835 1.00 97.38 91 ALA A O 1
ATOM 712 N N . ALA A 1 92 ? 4.816 -6.152 -14.856 1.00 97.19 92 ALA A N 1
ATOM 713 C CA . ALA A 1 92 ? 6.140 -5.862 -15.400 1.00 97.19 92 ALA A CA 1
ATOM 714 C C . ALA A 1 92 ? 6.632 -6.988 -16.327 1.00 97.19 92 ALA A C 1
ATOM 716 O O . ALA A 1 92 ? 6.991 -6.729 -17.477 1.00 97.19 92 ALA A O 1
ATOM 717 N N . ARG A 1 93 ? 6.564 -8.249 -15.875 1.00 96.19 93 ARG A N 1
ATOM 718 C CA . ARG A 1 93 ? 6.974 -9.410 -16.683 1.00 96.19 93 ARG A CA 1
ATOM 719 C C . ARG A 1 93 ? 6.104 -9.595 -17.921 1.00 96.19 93 ARG A C 1
ATOM 721 O O . ARG A 1 93 ? 6.638 -9.914 -18.978 1.00 96.19 93 ARG A O 1
ATOM 728 N N . SER A 1 94 ? 4.792 -9.368 -17.815 1.00 96.19 94 SER A N 1
ATOM 729 C CA . SER A 1 94 ? 3.881 -9.481 -18.966 1.00 96.19 94 SER A CA 1
ATOM 730 C C . SER A 1 94 ? 4.186 -8.478 -20.084 1.00 96.19 94 SER A C 1
ATOM 732 O O . SER A 1 94 ? 3.893 -8.751 -21.243 1.00 96.19 94 SER A O 1
ATOM 734 N N . LEU A 1 95 ? 4.837 -7.361 -19.744 1.00 96.12 95 LEU A N 1
ATOM 735 C CA . LEU A 1 95 ? 5.274 -6.317 -20.674 1.00 96.12 95 LEU A CA 1
ATOM 736 C C . LEU A 1 95 ? 6.770 -6.402 -21.016 1.00 96.12 95 LEU A C 1
ATOM 738 O O . LEU A 1 95 ? 7.344 -5.460 -21.560 1.00 96.12 95 LEU A O 1
ATOM 742 N N . GLY A 1 96 ? 7.426 -7.517 -20.683 1.00 95.44 96 GLY A N 1
ATOM 743 C CA . GLY A 1 96 ? 8.834 -7.748 -21.007 1.00 95.44 96 GLY A CA 1
ATOM 744 C C . GLY A 1 96 ? 9.830 -6.934 -20.175 1.00 95.44 96 GLY A C 1
ATOM 745 O O . GLY A 1 96 ? 11.006 -6.870 -20.530 1.00 95.44 96 GLY A O 1
ATOM 746 N N . VAL A 1 97 ? 9.405 -6.321 -19.065 1.00 97.19 97 VAL A N 1
ATOM 747 C CA . VAL A 1 97 ? 10.325 -5.665 -18.129 1.00 97.19 97 VAL A CA 1
ATOM 748 C C . VAL A 1 97 ? 11.060 -6.735 -17.330 1.00 97.19 97 VAL A C 1
ATOM 750 O O . VAL A 1 97 ? 10.449 -7.589 -16.686 1.00 97.19 97 VAL A O 1
ATOM 753 N N . THR A 1 98 ? 12.387 -6.676 -17.356 1.00 96.81 98 THR A N 1
ATOM 754 C CA . THR A 1 98 ? 13.240 -7.599 -16.600 1.00 96.81 98 THR A CA 1
ATOM 755 C C . THR A 1 98 ? 13.606 -7.013 -15.230 1.00 96.81 98 THR A C 1
ATOM 757 O O . THR A 1 98 ? 13.528 -5.794 -15.049 1.00 96.81 98 THR A O 1
ATOM 760 N N . PRO A 1 99 ? 14.063 -7.838 -14.267 1.00 97.50 99 PRO A N 1
ATOM 761 C CA . PRO A 1 99 ? 14.456 -7.364 -12.939 1.00 97.50 99 PRO A CA 1
ATOM 762 C C . PRO A 1 99 ? 15.486 -6.225 -12.925 1.00 97.50 99 PRO A C 1
ATOM 764 O O . PRO A 1 99 ? 15.456 -5.401 -12.014 1.00 97.50 99 PRO A O 1
ATOM 767 N N . ALA A 1 100 ? 16.359 -6.137 -13.935 1.00 97.50 100 ALA A N 1
ATOM 768 C CA . ALA A 1 100 ? 17.354 -5.067 -14.049 1.00 97.50 100 ALA A CA 1
ATOM 769 C C . ALA A 1 100 ? 16.722 -3.663 -14.170 1.00 97.50 100 ALA A C 1
ATOM 771 O O . ALA A 1 100 ? 17.311 -2.679 -13.732 1.00 97.50 100 ALA A O 1
ATOM 772 N N . ASP A 1 101 ? 15.498 -3.578 -14.700 1.00 98.06 101 ASP A N 1
ATOM 773 C CA . ASP A 1 101 ? 14.755 -2.325 -14.882 1.00 98.06 101 ASP A CA 1
ATOM 774 C C . ASP A 1 101 ? 13.644 -2.122 -13.831 1.00 98.06 101 ASP A C 1
ATOM 776 O O . ASP A 1 101 ? 12.915 -1.129 -13.879 1.00 98.06 101 ASP A O 1
ATOM 780 N N . TYR A 1 102 ? 13.499 -3.017 -12.845 1.00 98.00 102 TYR A N 1
ATOM 781 C CA . TYR A 1 102 ? 12.454 -2.894 -11.816 1.00 98.00 102 TYR A CA 1
ATOM 782 C C . TYR A 1 102 ? 12.596 -1.625 -10.975 1.00 98.00 102 TYR A C 1
ATOM 784 O O . TYR A 1 102 ? 11.592 -0.998 -10.643 1.00 98.00 102 TYR A O 1
ATOM 792 N N . SER A 1 103 ? 13.823 -1.224 -10.637 1.00 97.50 103 SER A N 1
ATOM 793 C CA . SER A 1 103 ? 14.069 0.013 -9.887 1.00 97.50 103 SER A CA 1
ATOM 794 C C . SER A 1 103 ? 13.661 1.249 -10.690 1.00 97.50 103 SER A C 1
ATOM 796 O O . SER A 1 103 ? 13.029 2.146 -10.140 1.00 97.50 103 SER A O 1
ATOM 798 N N . ALA A 1 104 ? 13.945 1.273 -11.995 1.00 98.00 104 ALA A N 1
ATOM 799 C CA . ALA A 1 104 ? 13.524 2.340 -12.898 1.00 98.00 104 ALA A CA 1
ATOM 800 C C . ALA A 1 104 ? 11.992 2.414 -12.991 1.00 98.00 104 ALA A C 1
ATOM 802 O O . ALA A 1 104 ? 11.411 3.484 -12.809 1.00 98.00 104 ALA A O 1
ATOM 803 N N . LEU A 1 105 ? 11.319 1.275 -13.168 1.00 98.31 105 LEU A N 1
ATOM 804 C CA . LEU A 1 105 ? 9.857 1.215 -13.185 1.00 98.31 105 LEU A CA 1
ATOM 805 C C . LEU A 1 105 ? 9.236 1.644 -11.842 1.00 98.31 105 LEU A C 1
ATOM 807 O O . LEU A 1 105 ? 8.255 2.389 -11.819 1.00 98.31 105 LEU A O 1
ATOM 811 N N . LEU A 1 106 ? 9.812 1.229 -10.711 1.00 97.69 106 LEU A N 1
ATOM 812 C CA . LEU A 1 106 ? 9.348 1.641 -9.384 1.00 97.69 106 LEU A CA 1
ATOM 813 C C . LEU A 1 106 ? 9.545 3.148 -9.152 1.00 97.69 106 LEU A C 1
ATOM 815 O O . LEU A 1 106 ? 8.663 3.807 -8.596 1.00 97.69 106 LEU A O 1
ATOM 819 N N . SER A 1 107 ? 10.652 3.720 -9.626 1.00 97.75 107 SER A N 1
ATOM 820 C CA . SER A 1 107 ? 10.879 5.170 -9.610 1.00 97.75 107 SER A CA 1
ATOM 821 C C . SER A 1 107 ? 9.845 5.906 -10.459 1.00 97.75 107 SER A C 1
ATOM 823 O O . SER A 1 107 ? 9.276 6.895 -9.996 1.00 97.75 107 SER A O 1
ATOM 825 N N . ALA A 1 108 ? 9.517 5.403 -11.653 1.00 97.81 108 ALA A N 1
ATOM 826 C CA . ALA A 1 108 ? 8.456 5.977 -12.483 1.00 97.81 108 ALA A CA 1
ATOM 827 C C . ALA A 1 108 ? 7.086 5.955 -11.782 1.00 97.81 108 ALA A C 1
ATOM 829 O O . ALA A 1 108 ? 6.338 6.934 -11.839 1.00 97.81 108 ALA A O 1
ATOM 830 N N . LEU A 1 109 ? 6.768 4.870 -11.069 1.00 96.44 109 LEU A N 1
ATOM 831 C CA . LEU A 1 109 ? 5.528 4.736 -10.299 1.00 96.44 109 LEU A CA 1
ATOM 832 C C . LEU A 1 109 ? 5.450 5.705 -9.116 1.00 96.44 109 LEU A C 1
ATOM 834 O O . LEU A 1 109 ? 4.409 6.326 -8.911 1.00 96.44 109 LEU A O 1
ATOM 838 N N . THR A 1 110 ? 6.531 5.816 -8.344 1.00 95.31 110 THR A N 1
ATOM 839 C CA . THR A 1 110 ? 6.570 6.576 -7.083 1.00 95.31 110 THR A CA 1
ATOM 840 C C . THR A 1 110 ? 6.754 8.078 -7.284 1.00 95.31 110 THR A C 1
ATOM 842 O O . THR A 1 110 ? 6.212 8.863 -6.511 1.00 95.31 110 THR A O 1
ATOM 845 N N . THR A 1 111 ? 7.487 8.489 -8.320 1.00 96.06 111 THR A N 1
ATOM 846 C CA . THR A 1 111 ? 7.775 9.909 -8.598 1.00 96.06 111 THR A CA 1
ATOM 847 C C . THR A 1 111 ? 6.841 10.531 -9.635 1.00 96.06 111 THR A C 1
ATOM 849 O O . THR A 1 111 ? 6.783 11.753 -9.749 1.00 96.06 111 THR A O 1
ATOM 852 N N . GLY A 1 112 ? 6.151 9.712 -10.436 1.00 94.25 112 GLY A N 1
ATOM 853 C CA . GLY A 1 112 ? 5.385 10.164 -11.600 1.00 94.25 112 GLY A CA 1
ATOM 854 C C . GLY A 1 112 ? 6.245 10.578 -12.803 1.00 94.25 112 GLY A C 1
ATOM 855 O O . GLY A 1 112 ? 5.699 10.854 -13.869 1.00 94.25 112 GLY A O 1
ATOM 856 N N . GLN A 1 113 ? 7.578 10.597 -12.680 1.00 97.31 113 GLN A N 1
ATOM 857 C CA . GLN A 1 113 ? 8.486 10.878 -13.792 1.00 97.31 113 GLN A CA 1
ATOM 858 C C . GLN A 1 113 ? 8.701 9.604 -14.611 1.00 97.31 113 GLN A C 1
ATOM 860 O O . GLN A 1 113 ? 9.425 8.704 -14.196 1.00 97.31 113 GLN A O 1
ATOM 865 N N . THR A 1 114 ? 8.073 9.500 -15.780 1.00 97.50 114 THR A N 1
ATOM 866 C CA . THR A 1 114 ? 8.043 8.233 -16.533 1.00 97.50 114 THR A CA 1
ATOM 867 C C . THR A 1 114 ? 9.339 7.920 -17.278 1.00 97.50 114 THR A C 1
ATOM 869 O O . THR A 1 114 ? 9.648 6.754 -17.510 1.00 97.50 114 THR A O 1
ATOM 872 N N . LYS A 1 115 ? 10.134 8.942 -17.610 1.00 98.19 115 LYS A N 1
ATOM 873 C CA . LYS A 1 115 ? 11.441 8.787 -18.258 1.00 98.19 115 LYS A CA 1
ATOM 874 C C . LYS A 1 115 ? 12.511 8.462 -17.221 1.00 98.19 115 LYS A C 1
ATOM 876 O O . LYS A 1 115 ? 12.878 9.324 -16.428 1.00 98.19 115 LYS A O 1
ATOM 881 N N . GLN A 1 116 ? 13.011 7.233 -17.238 1.00 98.12 116 GLN A N 1
ATOM 882 C CA . GLN A 1 116 ? 13.978 6.709 -16.269 1.00 98.12 116 GLN A CA 1
ATOM 883 C C . GLN A 1 116 ? 15.144 6.034 -16.992 1.00 98.12 116 GLN A C 1
ATOM 885 O O . GLN A 1 116 ? 15.018 5.620 -18.143 1.00 98.12 116 GLN A O 1
ATOM 890 N N . ILE A 1 117 ? 16.294 5.916 -16.330 1.00 97.25 117 ILE A N 1
ATOM 891 C CA . ILE A 1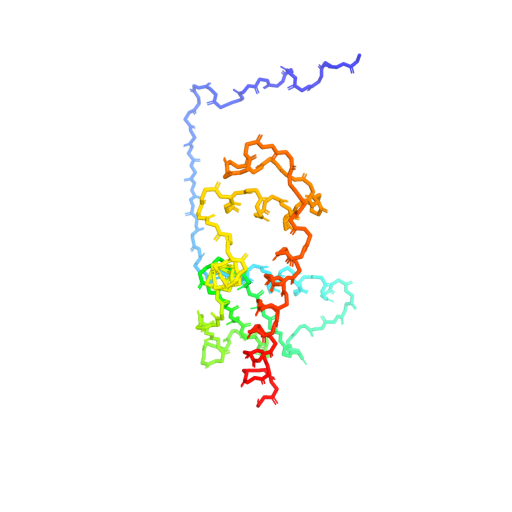 117 ? 17.450 5.217 -16.904 1.00 97.25 117 ILE A CA 1
ATOM 892 C C . ILE A 1 117 ? 17.189 3.708 -16.847 1.00 97.25 117 ILE A C 1
ATOM 894 O O . ILE A 1 117 ? 17.093 3.135 -15.765 1.00 97.25 117 ILE A O 1
ATOM 898 N N . SER A 1 118 ? 17.087 3.074 -18.013 1.00 97.31 118 SER A N 1
ATOM 899 C CA . SER A 1 118 ? 17.012 1.622 -18.168 1.00 97.31 118 SER A CA 1
ATOM 900 C C . SER A 1 118 ? 18.420 1.034 -18.224 1.00 97.31 118 SER A C 1
ATOM 902 O O . SER A 1 118 ? 19.260 1.467 -19.020 1.00 97.31 118 SER A O 1
ATOM 904 N N . GLN A 1 119 ? 18.663 0.023 -17.394 1.00 95.44 119 GLN A N 1
ATOM 905 C CA . GLN A 1 119 ? 19.891 -0.767 -17.420 1.00 95.44 119 GLN A CA 1
ATOM 906 C C . GLN A 1 119 ? 19.922 -1.683 -18.644 1.00 95.44 119 GLN A C 1
ATOM 908 O O . GLN A 1 119 ? 20.970 -1.839 -19.264 1.00 95.44 119 GLN A O 1
ATOM 913 N N . VAL A 1 120 ? 18.774 -2.245 -19.032 1.00 95.19 120 VAL A N 1
ATOM 914 C CA . VAL A 1 120 ? 18.669 -3.151 -20.190 1.00 95.19 120 VAL A CA 1
ATOM 915 C C . VAL A 1 120 ? 18.921 -2.418 -21.507 1.00 95.19 120 VAL A C 1
ATOM 917 O O . VAL A 1 120 ? 19.542 -2.964 -22.414 1.00 95.19 120 VAL A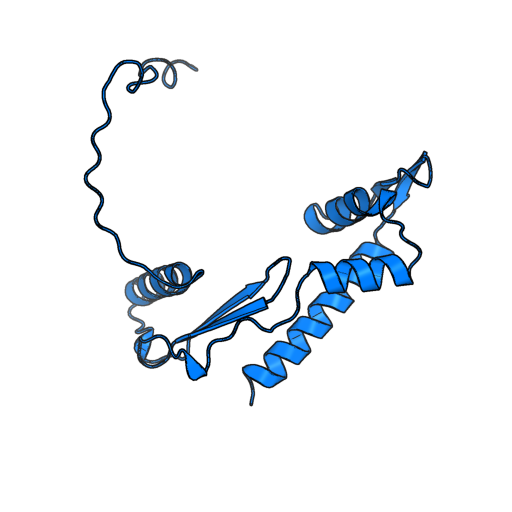 O 1
ATOM 920 N N . ARG A 1 121 ? 18.437 -1.177 -21.623 1.00 92.75 121 ARG A N 1
ATOM 921 C CA . ARG A 1 121 ? 18.525 -0.369 -22.851 1.00 92.75 121 ARG A CA 1
ATOM 922 C C . ARG A 1 121 ? 19.700 0.607 -22.853 1.00 92.75 121 ARG A C 1
ATOM 924 O O . ARG A 1 121 ? 19.867 1.329 -23.830 1.00 92.75 121 ARG A O 1
ATOM 931 N N . ALA A 1 122 ? 20.484 0.638 -21.772 1.00 93.69 122 ALA A N 1
ATOM 932 C CA . ALA A 1 122 ? 21.637 1.518 -21.588 1.00 93.69 122 ALA A CA 1
ATOM 933 C C . ALA A 1 122 ? 21.330 3.001 -21.894 1.00 93.69 122 ALA A C 1
ATOM 935 O O . ALA A 1 122 ? 22.077 3.677 -22.601 1.00 93.69 122 ALA A O 1
ATOM 936 N N . GLY A 1 123 ? 20.210 3.516 -21.377 1.00 95.69 123 GLY A N 1
ATOM 937 C CA . GLY A 1 123 ? 19.773 4.880 -21.671 1.00 95.69 123 GLY A CA 1
ATOM 938 C C . GLY A 1 123 ? 18.434 5.256 -21.050 1.00 95.69 123 GLY A C 1
ATOM 939 O O . GLY A 1 123 ? 17.812 4.467 -20.342 1.00 95.69 123 GLY A O 1
ATOM 940 N N . VAL A 1 124 ? 17.984 6.484 -21.315 1.00 97.56 124 VAL A N 1
ATOM 941 C CA . VAL A 1 124 ? 16.667 6.954 -20.869 1.00 97.56 124 VAL A CA 1
ATOM 942 C C . VAL A 1 124 ? 15.579 6.238 -21.662 1.00 97.56 124 VAL A C 1
ATOM 944 O O . VAL A 1 124 ? 15.558 6.285 -22.891 1.00 97.56 124 VAL A O 1
ATOM 947 N N . TYR A 1 125 ? 14.656 5.607 -20.946 1.00 97.81 125 TYR A N 1
ATOM 948 C CA . TYR A 1 125 ? 13.488 4.943 -21.495 1.00 97.81 125 TYR A CA 1
ATOM 949 C C . TYR A 1 125 ? 12.215 5.460 -20.828 1.00 97.81 125 TYR A C 1
ATOM 951 O O . TYR A 1 125 ? 12.226 5.844 -19.660 1.00 97.81 125 TYR A O 1
ATOM 959 N N . ASP A 1 126 ? 11.122 5.492 -21.586 1.00 97.88 126 ASP A N 1
ATOM 960 C CA . ASP A 1 126 ? 9.820 5.906 -21.081 1.00 97.88 126 ASP A CA 1
ATOM 961 C C . ASP A 1 126 ? 9.040 4.691 -20.570 1.00 97.88 126 ASP A C 1
ATOM 963 O O . ASP A 1 126 ? 8.634 3.827 -21.345 1.00 97.88 126 ASP A O 1
ATOM 967 N N . PHE A 1 127 ? 8.842 4.630 -19.255 1.00 98.12 127 PHE A N 1
ATOM 968 C CA . PHE A 1 127 ? 8.130 3.560 -18.560 1.00 98.12 127 PHE A CA 1
ATOM 969 C C . PHE A 1 127 ? 6.638 3.868 -18.355 1.00 98.12 127 PHE A C 1
ATOM 971 O O . PHE A 1 127 ? 5.990 3.187 -17.561 1.00 98.12 127 PHE A O 1
ATOM 978 N N . ALA A 1 128 ? 6.076 4.887 -19.020 1.00 98.00 128 ALA A N 1
ATOM 979 C CA . ALA A 1 128 ? 4.690 5.319 -18.812 1.00 98.00 128 ALA A CA 1
ATOM 980 C C . ALA A 1 128 ? 3.670 4.174 -18.943 1.00 98.00 128 ALA A C 1
ATOM 982 O O . ALA A 1 128 ? 2.846 3.982 -18.048 1.00 98.00 128 ALA A O 1
ATOM 983 N N . GLU A 1 129 ? 3.762 3.390 -20.020 1.00 97.19 129 GLU A N 1
ATOM 984 C CA . GLU A 1 129 ? 2.853 2.269 -20.290 1.00 97.19 129 GLU A CA 1
ATOM 985 C C . GLU A 1 129 ? 2.955 1.183 -19.210 1.00 97.19 129 GLU A C 1
ATOM 987 O O . GLU A 1 129 ? 1.948 0.749 -18.652 1.00 97.19 129 GLU A O 1
ATOM 992 N N . MET A 1 130 ? 4.180 0.796 -18.847 1.00 97.75 130 MET A N 1
ATOM 993 C CA . MET A 1 130 ? 4.432 -0.212 -17.816 1.00 97.75 130 MET A CA 1
ATOM 994 C C . MET A 1 130 ? 3.956 0.250 -16.440 1.00 97.75 130 MET A C 1
ATOM 996 O O . MET A 1 130 ? 3.377 -0.535 -15.687 1.00 97.75 130 MET A O 1
ATOM 1000 N N . ALA A 1 131 ? 4.181 1.522 -16.105 1.00 97.94 131 ALA A N 1
ATOM 1001 C CA . ALA A 1 131 ? 3.722 2.103 -14.853 1.00 97.94 131 ALA A CA 1
ATOM 1002 C C . ALA A 1 131 ? 2.190 2.080 -14.781 1.00 97.94 131 ALA A C 1
ATOM 1004 O O . ALA A 1 131 ? 1.629 1.688 -13.758 1.00 97.94 131 ALA A O 1
ATOM 1005 N N . GLU A 1 132 ? 1.505 2.431 -15.867 1.00 97.69 132 GLU A N 1
ATOM 1006 C CA . GLU A 1 132 ? 0.046 2.397 -15.891 1.00 97.69 132 GLU A CA 1
ATOM 1007 C C . GLU A 1 132 ? -0.504 0.973 -15.790 1.00 97.69 132 GLU A C 1
ATOM 1009 O O . GLU A 1 132 ? -1.395 0.712 -14.982 1.00 97.69 132 GLU A O 1
ATOM 1014 N N . ALA A 1 133 ? 0.088 0.015 -16.502 1.00 97.62 133 ALA A N 1
ATOM 1015 C CA . ALA A 1 133 ? -0.309 -1.385 -16.404 1.00 97.62 133 ALA A CA 1
ATOM 1016 C C . ALA A 1 133 ? -0.150 -1.952 -14.983 1.00 97.62 133 ALA A C 1
ATOM 1018 O O . ALA A 1 133 ? -1.027 -2.680 -14.505 1.00 97.62 133 ALA A O 1
ATOM 1019 N N . VAL A 1 134 ? 0.929 -1.598 -14.273 1.00 98.06 134 VAL A N 1
ATOM 1020 C CA . VAL A 1 134 ? 1.113 -1.972 -12.860 1.00 98.06 134 VAL A CA 1
ATOM 1021 C C . VAL A 1 134 ? 0.024 -1.350 -11.983 1.00 98.06 134 VAL A C 1
ATOM 1023 O O . VAL A 1 134 ? -0.563 -2.063 -11.163 1.00 98.06 134 VAL A O 1
ATOM 1026 N N . ARG A 1 135 ? -0.280 -0.053 -12.154 1.00 96.94 135 ARG A N 1
ATOM 1027 C CA . ARG A 1 135 ? -1.342 0.627 -11.387 1.00 96.94 135 ARG A CA 1
ATOM 1028 C C . ARG A 1 135 ? -2.688 -0.055 -11.585 1.00 96.94 135 ARG A C 1
ATOM 1030 O O . ARG A 1 135 ? -3.328 -0.402 -10.596 1.00 96.94 135 ARG A O 1
ATOM 1037 N N . GLN A 1 136 ? -3.079 -0.295 -12.834 1.00 97.38 136 GLN A N 1
ATOM 1038 C CA . GLN A 1 136 ? -4.351 -0.939 -13.162 1.00 97.38 136 GLN A CA 1
ATOM 1039 C C . GLN A 1 136 ? -4.422 -2.362 -12.608 1.00 97.38 136 GLN A C 1
ATOM 1041 O O . GLN A 1 136 ? -5.407 -2.731 -11.974 1.00 97.38 136 GLN A O 1
ATOM 1046 N N . THR A 1 137 ? -3.353 -3.147 -12.762 1.00 97.25 137 THR A N 1
ATOM 1047 C CA . THR A 1 137 ? -3.305 -4.527 -12.254 1.00 97.25 137 THR A CA 1
ATOM 1048 C C . THR A 1 137 ? -3.470 -4.572 -10.737 1.00 97.25 137 THR A C 1
ATOM 1050 O O . THR A 1 137 ? -4.263 -5.364 -10.223 1.00 97.25 137 THR A O 1
ATOM 1053 N N . TYR A 1 138 ? -2.741 -3.722 -10.009 1.00 97.62 138 TYR A N 1
ATOM 1054 C CA . TYR A 1 138 ? -2.840 -3.687 -8.554 1.00 97.62 138 TYR A CA 1
ATOM 1055 C C . TYR A 1 138 ? -4.198 -3.153 -8.095 1.00 97.62 138 TYR A C 1
ATOM 1057 O O . TYR A 1 138 ? -4.830 -3.755 -7.228 1.00 97.62 138 TYR A O 1
ATOM 1065 N N . TRP A 1 139 ? -4.687 -2.071 -8.704 1.00 96.62 139 TRP A N 1
ATOM 1066 C CA . TRP A 1 139 ? -5.962 -1.473 -8.318 1.00 96.62 139 TRP A CA 1
ATOM 1067 C C . TRP A 1 139 ? -7.155 -2.381 -8.610 1.00 96.62 139 TRP A C 1
ATOM 1069 O O . TRP A 1 139 ? -8.080 -2.442 -7.802 1.00 96.62 139 TRP A O 1
ATOM 1079 N N . GLN A 1 140 ? -7.115 -3.149 -9.699 1.00 96.38 140 GLN A N 1
ATOM 1080 C CA . GLN A 1 140 ? -8.125 -4.165 -9.978 1.00 96.38 140 GLN A CA 1
ATOM 1081 C C . GLN A 1 140 ? -8.134 -5.248 -8.894 1.00 96.38 140 GLN A C 1
ATOM 1083 O O . GLN A 1 140 ? -9.200 -5.593 -8.387 1.00 96.38 140 GLN A O 1
ATOM 1088 N N . ALA A 1 141 ? -6.962 -5.758 -8.498 1.00 95.81 141 ALA A N 1
ATOM 1089 C CA . ALA A 1 141 ? -6.863 -6.763 -7.438 1.00 95.81 141 ALA A CA 1
ATOM 1090 C C . ALA A 1 141 ? -7.389 -6.229 -6.097 1.00 95.81 141 ALA A C 1
ATOM 1092 O O . ALA A 1 141 ? -8.139 -6.916 -5.405 1.00 95.81 141 ALA A O 1
ATOM 1093 N N . VAL A 1 142 ? -7.034 -4.989 -5.750 1.00 95.88 142 VAL A N 1
ATOM 1094 C CA . VAL A 1 142 ? -7.528 -4.306 -4.547 1.00 95.88 142 VAL A CA 1
ATOM 1095 C C . VAL A 1 142 ? -9.040 -4.114 -4.618 1.00 95.88 142 VAL A C 1
ATOM 1097 O O . VAL A 1 142 ? -9.727 -4.408 -3.649 1.00 95.88 142 VAL A O 1
ATOM 1100 N N . SER A 1 143 ? -9.572 -3.667 -5.756 1.00 94.56 143 SER A N 1
ATOM 1101 C CA . SER A 1 143 ? -11.005 -3.411 -5.927 1.00 94.56 143 SER A CA 1
ATOM 1102 C C . SER A 1 143 ? -11.835 -4.679 -5.748 1.00 94.56 143 SER A C 1
ATOM 1104 O O . SER A 1 143 ? -12.800 -4.652 -4.990 1.00 94.56 143 SER A O 1
ATOM 1106 N N . VAL A 1 144 ? -11.429 -5.792 -6.371 1.00 93.69 144 VAL A N 1
ATOM 1107 C CA . VAL A 1 144 ? -12.083 -7.103 -6.194 1.00 93.69 144 VAL A CA 1
ATOM 1108 C C . VAL A 1 144 ? -12.044 -7.521 -4.726 1.00 93.69 144 VAL A C 1
ATOM 1110 O O . VAL A 1 144 ? -13.076 -7.796 -4.126 1.00 93.69 144 VAL A O 1
ATOM 1113 N N . TYR A 1 145 ? -10.863 -7.462 -4.111 1.00 93.62 145 TYR A N 1
ATOM 1114 C CA . TYR A 1 145 ? -10.696 -7.838 -2.713 1.00 93.62 145 TYR A CA 1
ATOM 1115 C C . TYR A 1 145 ? -11.573 -7.004 -1.759 1.00 93.62 145 TYR A C 1
ATOM 1117 O O . TYR A 1 145 ? -12.196 -7.549 -0.847 1.00 93.62 145 TYR A O 1
ATOM 1125 N N . LEU A 1 146 ? -11.652 -5.686 -1.969 1.00 90.56 146 LEU A N 1
ATOM 1126 C CA . LEU A 1 146 ? -12.496 -4.800 -1.166 1.00 90.56 146 LEU A CA 1
ATOM 1127 C C . LEU A 1 146 ? -13.988 -5.055 -1.406 1.00 90.56 146 LEU A C 1
ATOM 1129 O O . LEU A 1 146 ? -14.754 -4.991 -0.450 1.00 90.56 146 LEU A O 1
ATOM 1133 N N . GLN A 1 147 ? -14.411 -5.357 -2.635 1.00 90.31 147 GLN A N 1
ATOM 1134 C CA . GLN A 1 147 ? -15.801 -5.727 -2.921 1.00 90.31 147 GLN A CA 1
ATOM 1135 C C . GLN A 1 147 ? -16.198 -6.986 -2.144 1.00 90.31 147 GLN A C 1
ATOM 1137 O O . GLN A 1 147 ? -17.188 -6.954 -1.414 1.00 90.31 147 GLN A O 1
ATOM 1142 N N . ASP A 1 148 ? -15.371 -8.029 -2.204 1.00 87.81 148 ASP A N 1
ATOM 1143 C CA . ASP A 1 148 ? -15.640 -9.317 -1.556 1.00 87.81 148 ASP A CA 1
ATOM 1144 C C . ASP A 1 148 ? -15.645 -9.233 -0.019 1.00 87.81 148 ASP A C 1
ATOM 1146 O O . ASP A 1 148 ? -16.345 -9.995 0.642 1.00 87.81 148 ASP A O 1
ATOM 1150 N N . ASN A 1 149 ? -14.864 -8.315 0.567 1.00 82.50 149 ASN A N 1
ATOM 1151 C CA . ASN A 1 149 ? -14.668 -8.241 2.023 1.00 82.50 149 ASN A CA 1
ATOM 1152 C C . ASN A 1 149 ? -15.407 -7.082 2.712 1.00 82.50 149 ASN A C 1
ATOM 1154 O O . ASN A 1 149 ? -15.543 -7.094 3.938 1.00 82.50 149 ASN A O 1
ATOM 1158 N N . LEU A 1 150 ? -15.837 -6.053 1.973 1.00 77.62 150 LEU A N 1
ATOM 1159 C CA . LEU A 1 150 ? -16.456 -4.854 2.555 1.00 77.62 150 LEU A CA 1
ATOM 1160 C C . LEU A 1 150 ? -17.909 -4.629 2.140 1.00 77.62 150 LEU A C 1
ATOM 1162 O O . LEU A 1 150 ? -18.628 -3.968 2.891 1.00 77.62 150 LEU A O 1
ATOM 1166 N N . LEU A 1 151 ? -18.318 -5.119 0.965 1.00 61.84 151 LEU A N 1
ATOM 1167 C CA . LEU A 1 151 ? -19.668 -4.921 0.419 1.00 61.84 151 LEU A CA 1
ATOM 1168 C C . LEU A 1 151 ? -20.560 -6.170 0.518 1.00 61.84 151 LEU A C 1
ATOM 1170 O O . LEU A 1 151 ? -21.738 -6.078 0.177 1.00 61.84 151 LEU A O 1
ATOM 1174 N N . GLY A 1 152 ? -20.001 -7.298 0.969 1.00 50.00 152 GLY A N 1
ATOM 1175 C CA . GLY A 1 152 ? -20.733 -8.516 1.330 1.00 50.00 152 GLY A CA 1
ATOM 1176 C C . GLY A 1 152 ? -21.332 -8.469 2.729 1.00 50.00 152 GLY A C 1
ATOM 1177 O O . GLY A 1 152 ? -20.723 -7.828 3.620 1.00 50.00 152 GLY A O 1
#

Sequence (152 aa):
MLGTITEQGFVFRGNAQQVKLSLKFFPEGFGLYLNRKKQLDTIGLAIEQRRTLIAMMGHRNLSILCFEGGSLKTAQSNSDGPGFWSAFEKAARSLGVTPADYSALLSALTTGQTKQISQVRAGVYDFAEMAEAVRQTYWQAVSVYLQDNLLG

Foldseek 3Di:
DPPPPPPVPPPPPPDDDDDDDDDDDDPPCVVVVVVVQVVCVVVVHHCQCDWDWDWDAAQAWIWIWIDHNNDTDVVLTDTHAHHLNVLLVVLCVVVVNDPQCSVQLVCCLPVVPQFGQGPVVRGTDGCPVSSVSSVVSRVVSVVVVCCVRPVD

pLDDT: mean 90.05, std 13.34, range [39.41, 98.31]